Protein AF-A0A0F9TNH6-F1 (afdb_monomer_lite)

Sequence (134 aa):
MIHIAGRKRIKDKGIRWIEYYSEKSESVKKKFEKILPGSYFRWVGKDYEDGVMRYVVVGPSVSRREGKSFFAGNKKMPRDPRKKAYSPSGKYFPSLRSAIAHAIEMWGVRMPNNAGHYTRNDLATIEIPKHVKG

Radius of gyration: 15.47 Å; chains: 1; bounding box: 31×31×56 Å

pLDDT: mean 85.95, std 15.52, range [29.34, 98.06]

Foldseek 3Di:
DDPPPDDDFQQRQPWDKDWDDDPLRVVLQVLCCVQPNQFWTKIWTARPVVRFIKMWIWGWDADPVPGIFIKIFMDTQDPDVPDDPPDGPTDTDQWSVVNVVVCCVRNNDDDDPRHDTDGSVSCPPDDNPHNPPD

Structure (mmCIF, N/CA/C/O backbone):
data_AF-A0A0F9TNH6-F1
#
_entry.id   AF-A0A0F9TNH6-F1
#
loop_
_atom_site.group_PDB
_atom_site.id
_atom_site.type_symbol
_atom_site.label_atom_id
_atom_site.label_alt_id
_atom_site.label_comp_id
_atom_site.label_asym_id
_atom_site.label_entity_id
_atom_site.label_seq_id
_atom_site.pdbx_PDB_ins_code
_atom_site.Cartn_x
_atom_site.Cartn_y
_atom_site.Cartn_z
_atom_site.occupancy
_atom_site.B_iso_or_equiv
_atom_site.auth_seq_id
_atom_site.auth_comp_id
_atom_site.auth_asym_id
_atom_site.auth_atom_id
_atom_site.pdbx_PDB_model_num
ATOM 1 N N . MET A 1 1 ? 6.038 -9.920 -39.760 1.00 36.88 1 MET A N 1
ATOM 2 C CA . MET A 1 1 ? 5.758 -10.763 -38.577 1.00 36.88 1 MET A CA 1
ATOM 3 C C . MET A 1 1 ? 5.409 -9.828 -37.421 1.00 36.88 1 MET A C 1
ATOM 5 O O . MET A 1 1 ? 6.283 -9.109 -36.958 1.00 36.88 1 MET A O 1
ATOM 9 N N . ILE A 1 2 ? 4.131 -9.707 -37.047 1.00 39.28 2 ILE A N 1
ATOM 10 C CA . ILE A 1 2 ? 3.697 -8.792 -35.976 1.00 39.28 2 ILE A CA 1
ATOM 11 C C . ILE A 1 2 ? 3.798 -9.559 -34.654 1.00 39.28 2 ILE A C 1
ATOM 13 O O . ILE A 1 2 ? 2.971 -10.424 -34.376 1.00 39.28 2 ILE A O 1
ATOM 17 N N . HIS A 1 3 ? 4.819 -9.270 -33.846 1.00 40.78 3 HIS A N 1
ATOM 18 C CA . HIS A 1 3 ? 4.894 -9.777 -32.476 1.00 40.78 3 HIS A CA 1
ATOM 19 C C . HIS A 1 3 ? 3.856 -9.048 -31.618 1.00 40.78 3 HIS A C 1
ATOM 21 O O . HIS A 1 3 ? 4.130 -7.992 -31.050 1.00 40.78 3 HIS A O 1
ATOM 27 N N . ILE A 1 4 ? 2.654 -9.614 -31.497 1.00 46.69 4 ILE A N 1
ATOM 28 C CA . ILE A 1 4 ? 1.707 -9.218 -30.450 1.00 46.69 4 ILE A CA 1
ATOM 29 C C . ILE A 1 4 ? 2.229 -9.827 -29.144 1.00 46.69 4 ILE A C 1
ATOM 31 O O . ILE A 1 4 ? 1.771 -10.871 -28.687 1.00 46.69 4 ILE A O 1
ATOM 35 N N . ALA A 1 5 ? 3.259 -9.212 -28.560 1.00 54.44 5 ALA A N 1
ATOM 36 C CA . ALA A 1 5 ? 3.681 -9.554 -27.212 1.00 54.44 5 ALA A CA 1
ATOM 37 C C . ALA A 1 5 ? 2.517 -9.210 -26.271 1.00 54.44 5 ALA A C 1
ATOM 39 O O . ALA A 1 5 ? 2.173 -8.039 -26.092 1.00 54.44 5 ALA A O 1
ATOM 40 N N . GLY A 1 6 ? 1.860 -10.231 -25.714 1.00 59.50 6 GLY A N 1
ATOM 41 C CA . GLY A 1 6 ? 0.792 -10.040 -24.737 1.00 59.50 6 GLY A CA 1
ATOM 42 C C . GLY A 1 6 ? 1.255 -9.125 -23.598 1.00 59.50 6 GLY A C 1
ATOM 43 O O . GLY A 1 6 ? 2.423 -9.141 -23.204 1.00 59.50 6 GLY A O 1
ATOM 44 N N . ARG A 1 7 ? 0.350 -8.294 -23.062 1.00 74.12 7 ARG A N 1
ATOM 45 C CA . ARG A 1 7 ? 0.675 -7.407 -21.931 1.00 74.12 7 ARG A CA 1
ATOM 46 C C . ARG A 1 7 ? 1.177 -8.246 -20.752 1.00 74.12 7 ARG A C 1
ATOM 48 O O . ARG A 1 7 ? 0.396 -8.980 -20.150 1.00 74.12 7 ARG A O 1
ATOM 55 N N . LYS A 1 8 ? 2.452 -8.097 -20.381 1.00 83.94 8 LYS A N 1
ATOM 56 C CA . LYS A 1 8 ? 2.994 -8.722 -19.167 1.00 83.94 8 LYS A CA 1
ATOM 57 C C . LYS A 1 8 ? 2.290 -8.181 -17.926 1.00 83.94 8 LYS A C 1
ATOM 59 O O . LYS A 1 8 ? 2.007 -6.980 -17.823 1.00 83.94 8 LYS A O 1
ATOM 64 N N . ARG A 1 9 ? 2.037 -9.058 -16.951 1.00 88.56 9 ARG A N 1
ATOM 65 C CA . ARG A 1 9 ? 1.565 -8.638 -15.624 1.00 88.56 9 ARG A CA 1
ATOM 66 C C . ARG A 1 9 ? 2.665 -7.832 -14.945 1.00 88.56 9 ARG A C 1
ATOM 68 O O . ARG A 1 9 ? 3.840 -8.097 -15.155 1.00 88.56 9 ARG A O 1
ATOM 75 N N . ILE A 1 10 ? 2.290 -6.886 -14.086 1.00 89.44 10 ILE A N 1
ATOM 76 C CA . ILE A 1 10 ? 3.250 -5.982 -13.431 1.00 89.44 10 ILE A CA 1
ATOM 77 C C . ILE A 1 10 ? 4.358 -6.738 -12.689 1.00 89.44 10 ILE A C 1
ATOM 79 O O . ILE A 1 10 ? 5.518 -6.360 -12.802 1.00 89.44 10 ILE A O 1
ATOM 83 N N . LYS A 1 11 ? 4.016 -7.814 -11.972 1.00 92.50 11 LYS A N 1
ATOM 84 C CA . LYS A 1 11 ? 5.003 -8.641 -11.261 1.00 92.50 11 LYS A CA 1
ATOM 85 C C . LYS A 1 11 ? 6.065 -9.266 -12.176 1.00 92.50 11 LYS A C 1
ATOM 87 O O . LYS A 1 11 ? 7.190 -9.472 -11.745 1.00 92.50 11 LYS A O 1
ATOM 92 N N . ASP A 1 12 ? 5.713 -9.516 -13.438 1.00 91.88 12 ASP A N 1
ATOM 93 C CA . ASP A 1 12 ? 6.562 -10.178 -14.431 1.00 91.88 12 ASP A CA 1
ATOM 94 C C . ASP A 1 12 ? 7.412 -9.156 -15.224 1.00 91.88 12 ASP A C 1
ATOM 96 O O . ASP A 1 12 ? 8.159 -9.524 -16.126 1.00 91.88 12 ASP A O 1
ATOM 100 N N . LYS A 1 13 ? 7.305 -7.854 -14.908 1.00 90.06 13 LYS A N 1
ATOM 101 C CA . LYS A 1 13 ? 8.022 -6.765 -15.601 1.00 90.06 13 LYS A CA 1
ATOM 102 C C . LYS A 1 13 ? 9.424 -6.477 -15.056 1.00 90.06 13 LYS A C 1
ATOM 104 O O . LYS A 1 13 ? 10.063 -5.533 -15.510 1.00 90.06 13 LYS A O 1
ATOM 109 N N . GLY A 1 14 ? 9.891 -7.217 -14.048 1.00 89.56 14 GLY A N 1
ATOM 110 C CA . GLY A 1 14 ? 11.214 -6.988 -13.451 1.00 89.56 14 GLY A CA 1
ATOM 111 C C . GLY A 1 14 ? 11.361 -5.625 -12.760 1.00 89.56 14 GLY A C 1
ATOM 112 O O . GLY A 1 14 ? 12.464 -5.087 -12.676 1.00 89.56 14 GLY A O 1
ATOM 113 N N . ILE A 1 15 ? 10.260 -5.038 -12.276 1.00 93.69 15 ILE A N 1
ATOM 114 C CA . ILE A 1 15 ? 10.305 -3.768 -11.543 1.00 93.69 15 ILE A CA 1
ATOM 115 C C . ILE A 1 15 ? 11.046 -3.981 -10.224 1.00 93.69 15 ILE A C 1
ATOM 117 O O . ILE A 1 15 ? 10.610 -4.748 -9.364 1.00 93.69 15 ILE A O 1
ATOM 121 N N . ARG A 1 16 ? 12.142 -3.243 -10.027 1.00 95.00 16 ARG A N 1
ATOM 122 C CA . ARG A 1 16 ? 12.828 -3.186 -8.735 1.00 95.00 16 ARG A CA 1
ATOM 123 C C . ARG A 1 16 ? 12.073 -2.245 -7.799 1.00 95.00 16 ARG A C 1
ATOM 125 O O . ARG A 1 16 ? 12.245 -1.030 -7.855 1.00 95.00 16 ARG A O 1
ATOM 132 N N . TRP A 1 17 ? 11.234 -2.822 -6.948 1.00 95.88 17 TRP A N 1
ATOM 133 C CA . TRP A 1 17 ? 10.514 -2.093 -5.908 1.00 95.88 17 TRP A CA 1
ATOM 134 C C . TRP A 1 17 ? 11.421 -1.765 -4.723 1.00 95.88 17 TRP A C 1
ATOM 136 O O . TRP A 1 17 ? 12.083 -2.646 -4.176 1.00 95.88 17 TRP A O 1
ATOM 146 N N . ILE A 1 18 ? 11.415 -0.500 -4.311 1.00 95.81 18 ILE A N 1
ATOM 147 C CA . ILE A 1 18 ? 12.140 0.010 -3.146 1.00 95.81 18 ILE A CA 1
ATOM 148 C C . ILE A 1 18 ? 11.125 0.689 -2.235 1.00 95.81 18 ILE A C 1
ATOM 150 O O . ILE A 1 18 ? 10.289 1.460 -2.708 1.00 95.81 18 ILE A O 1
ATOM 154 N N . GLU A 1 19 ? 11.168 0.386 -0.940 1.00 95.25 19 GLU A N 1
ATOM 155 C CA . GLU A 1 19 ? 10.347 1.102 0.031 1.00 95.25 19 GLU A CA 1
ATOM 156 C C . GLU A 1 19 ? 10.806 2.561 0.095 1.00 95.25 19 GLU A C 1
ATOM 158 O O . GLU A 1 19 ? 11.979 2.848 0.328 1.00 95.25 19 GLU A O 1
ATOM 163 N N . TYR A 1 20 ? 9.895 3.487 -0.192 1.00 94.06 20 TYR A N 1
ATOM 164 C CA . TYR A 1 20 ? 10.221 4.904 -0.264 1.00 94.06 20 TYR A CA 1
ATOM 165 C C . TYR A 1 20 ? 8.999 5.764 0.037 1.00 94.06 20 TYR A C 1
ATOM 167 O O . TYR A 1 20 ? 7.907 5.562 -0.513 1.00 94.06 20 TYR A O 1
ATOM 175 N N . TYR A 1 21 ? 9.219 6.799 0.841 1.00 90.06 21 TYR A N 1
ATOM 176 C CA . TYR A 1 21 ? 8.221 7.790 1.210 1.00 90.06 21 TYR A CA 1
ATOM 177 C C . TYR A 1 21 ? 8.743 9.173 0.826 1.00 90.06 21 TYR A C 1
ATOM 179 O O . TYR A 1 21 ? 9.807 9.585 1.270 1.00 90.06 21 TYR A O 1
ATOM 187 N N . SER A 1 22 ? 7.991 9.896 -0.001 1.00 86.44 22 SER A N 1
ATOM 188 C CA . SER A 1 22 ? 8.173 11.345 -0.112 1.00 86.44 22 SER A CA 1
ATOM 189 C C . SER A 1 22 ? 7.614 12.035 1.131 1.00 86.44 22 SER A C 1
ATOM 191 O O . SER A 1 22 ? 6.771 11.446 1.809 1.00 86.44 22 SER A O 1
ATOM 193 N N . GLU A 1 23 ? 7.973 13.297 1.358 1.00 83.50 23 GLU A N 1
ATOM 194 C CA . GLU A 1 23 ? 7.537 14.127 2.495 1.00 83.50 23 GLU A CA 1
ATOM 195 C C . GLU A 1 23 ? 6.041 13.967 2.844 1.00 83.50 23 GLU A C 1
ATOM 197 O O . GLU A 1 23 ? 5.672 13.631 3.973 1.00 83.50 23 GLU A O 1
ATOM 202 N N . LYS A 1 24 ? 5.151 14.082 1.842 1.00 79.81 24 LYS A N 1
ATOM 203 C CA . LYS A 1 24 ? 3.701 13.891 2.037 1.00 79.81 24 LYS A CA 1
ATOM 204 C C . LYS A 1 24 ? 3.365 12.490 2.552 1.00 79.81 24 LYS A C 1
ATOM 206 O O . LYS A 1 24 ? 2.603 12.352 3.504 1.00 79.81 24 LYS A O 1
ATOM 211 N N . SER A 1 25 ? 3.915 11.445 1.936 1.00 85.38 25 SER A N 1
ATOM 212 C CA . SER A 1 25 ? 3.658 10.057 2.349 1.00 85.38 25 SER A CA 1
ATOM 213 C C . SER A 1 25 ? 4.387 9.653 3.631 1.00 85.38 25 SER A C 1
ATOM 215 O O . SER A 1 25 ? 3.927 8.751 4.324 1.00 85.38 25 SER A O 1
ATOM 217 N N . GLU A 1 26 ? 5.478 10.333 3.971 1.00 89.25 26 GLU A N 1
ATOM 218 C CA . GLU A 1 26 ? 6.227 10.128 5.204 1.00 89.25 26 GLU A CA 1
ATOM 219 C C . GLU A 1 26 ? 5.417 10.621 6.403 1.00 89.25 26 GLU A C 1
ATOM 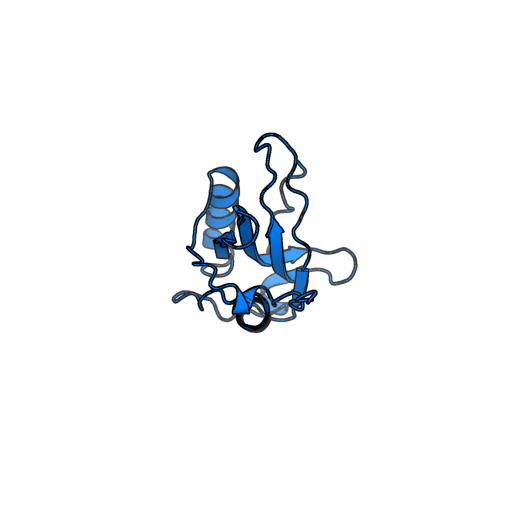221 O O . GLU A 1 26 ? 5.318 9.926 7.409 1.00 89.25 26 GLU A O 1
ATOM 226 N N . SER A 1 27 ? 4.734 11.764 6.270 1.00 87.56 27 SER A N 1
ATOM 227 C CA . SER A 1 27 ? 3.800 12.238 7.300 1.00 87.56 27 SER A CA 1
ATOM 228 C C . SER A 1 27 ? 2.683 11.221 7.584 1.00 87.56 27 SER A C 1
ATOM 230 O O . SER A 1 27 ? 2.316 10.996 8.737 1.00 87.56 27 SER A O 1
ATOM 232 N N . VAL A 1 28 ? 2.178 10.549 6.542 1.00 88.62 28 VAL A N 1
ATOM 233 C CA . VAL A 1 28 ? 1.175 9.481 6.666 1.00 88.62 28 VAL A CA 1
ATOM 234 C C . VAL A 1 28 ? 1.783 8.248 7.332 1.00 88.62 28 VAL A C 1
ATOM 236 O O . VAL A 1 28 ? 1.182 7.706 8.258 1.00 88.62 28 VAL A O 1
ATOM 239 N N . LYS A 1 29 ? 2.995 7.846 6.923 1.00 92.06 29 LYS A N 1
ATOM 240 C CA . LYS A 1 29 ? 3.737 6.745 7.548 1.00 92.06 29 LYS A CA 1
ATOM 241 C C . LYS A 1 29 ? 3.948 6.994 9.041 1.00 92.06 29 LYS A C 1
ATOM 243 O O . LYS A 1 29 ? 3.613 6.120 9.825 1.00 92.06 29 LYS A O 1
ATOM 248 N N . LYS A 1 30 ? 4.397 8.186 9.448 1.00 92.81 30 LYS A N 1
ATOM 249 C CA . LYS A 1 30 ? 4.594 8.562 10.863 1.00 92.81 30 LYS A CA 1
ATOM 250 C C . LYS A 1 30 ? 3.302 8.481 11.679 1.00 92.81 30 LYS A C 1
ATOM 252 O O . LYS A 1 30 ? 3.319 7.995 12.804 1.00 92.81 30 LYS A O 1
ATOM 257 N N . LYS A 1 31 ? 2.169 8.914 11.111 1.00 91.12 31 LYS A N 1
ATOM 258 C CA . LYS A 1 31 ? 0.858 8.789 11.771 1.00 91.12 31 LYS A CA 1
ATOM 259 C C . LYS A 1 31 ? 0.480 7.330 11.996 1.00 91.12 31 LYS A C 1
ATOM 261 O O . LYS A 1 31 ? 0.121 6.976 13.113 1.00 91.12 31 LYS A O 1
ATOM 266 N N . PHE A 1 32 ? 0.594 6.492 10.963 1.00 93.12 32 PHE A N 1
ATOM 267 C CA . PHE A 1 32 ? 0.318 5.064 11.104 1.00 93.12 32 PHE A CA 1
ATOM 268 C C . PHE A 1 32 ? 1.299 4.375 12.040 1.00 93.12 32 PHE A C 1
ATOM 270 O O . PHE A 1 32 ? 0.865 3.563 12.838 1.00 93.12 32 PHE A O 1
ATOM 277 N N . GLU A 1 33 ? 2.574 4.752 12.035 1.00 94.62 33 GLU A N 1
ATOM 278 C CA . GLU A 1 33 ? 3.550 4.188 12.966 1.00 94.62 33 GLU A CA 1
ATOM 279 C C . GLU A 1 33 ? 3.207 4.494 14.430 1.00 94.62 33 GLU A C 1
ATOM 281 O O . GLU A 1 33 ? 3.489 3.689 15.304 1.00 94.62 33 GLU A O 1
ATOM 286 N N . LYS A 1 34 ? 2.539 5.622 14.703 1.00 93.56 34 LYS A N 1
ATOM 287 C CA . LYS A 1 34 ? 2.078 5.976 16.051 1.00 93.56 34 LYS A CA 1
ATOM 288 C C . LYS A 1 34 ? 0.816 5.219 16.482 1.00 93.56 34 LYS A C 1
ATOM 290 O O . LYS A 1 34 ? 0.694 4.881 17.653 1.00 93.56 34 LYS A O 1
ATOM 295 N N . ILE A 1 35 ? -0.143 5.019 15.575 1.00 92.56 35 ILE A N 1
ATOM 296 C CA . ILE A 1 35 ? -1.479 4.484 15.921 1.00 92.56 35 ILE A CA 1
ATOM 297 C C . ILE A 1 35 ? -1.635 2.987 15.630 1.00 92.56 35 ILE A C 1
ATOM 299 O O . ILE A 1 35 ? -2.485 2.335 16.224 1.00 92.56 35 ILE A O 1
ATOM 303 N N . LEU A 1 36 ? -0.857 2.456 14.687 1.00 94.31 36 LEU A N 1
ATOM 304 C CA . LEU A 1 36 ? -0.860 1.059 14.261 1.00 94.31 36 LEU A CA 1
ATOM 305 C C . LEU A 1 36 ? 0.510 0.710 13.630 1.00 94.31 36 LEU A C 1
ATOM 307 O O . LEU A 1 36 ? 0.624 0.676 12.397 1.00 94.31 36 LEU A O 1
ATOM 311 N N . PRO A 1 37 ? 1.567 0.525 14.445 1.00 96.00 37 PRO A N 1
ATOM 312 C CA . PRO A 1 37 ? 2.938 0.285 13.984 1.00 96.00 37 PRO A CA 1
ATOM 313 C C . PRO A 1 37 ? 3.041 -0.803 12.914 1.00 96.00 37 PRO A C 1
ATOM 315 O O . PRO A 1 37 ? 2.333 -1.802 12.969 1.00 96.00 37 PRO A O 1
ATOM 318 N N . GLY A 1 38 ? 3.899 -0.627 11.906 1.00 96.62 38 GLY A N 1
ATOM 319 C CA . GLY A 1 38 ? 4.072 -1.664 10.877 1.00 96.62 38 GLY A CA 1
ATOM 320 C C . GLY A 1 38 ? 2.822 -1.959 10.027 1.00 96.62 38 GLY A C 1
ATOM 321 O O . GLY A 1 38 ? 2.699 -3.056 9.480 1.00 96.62 38 GLY A O 1
ATOM 322 N N . SER A 1 39 ? 1.878 -1.012 9.913 1.00 96.44 39 SER A N 1
ATOM 323 C CA . SER A 1 39 ? 0.640 -1.199 9.133 1.00 96.44 39 SER A CA 1
ATOM 324 C C . SER A 1 39 ? 0.593 -0.500 7.779 1.00 96.44 39 SER A C 1
ATOM 326 O O . SER A 1 39 ? -0.254 -0.836 6.953 1.00 96.44 39 SER A O 1
ATOM 328 N N . TYR A 1 40 ? 1.483 0.459 7.531 1.00 95.75 40 TYR A N 1
ATOM 329 C CA . TYR A 1 40 ? 1.502 1.253 6.305 1.00 95.75 40 TYR A CA 1
ATOM 330 C C . TYR A 1 40 ? 2.832 1.098 5.576 1.00 95.75 40 TYR A C 1
ATOM 332 O O . TYR A 1 40 ? 3.889 1.347 6.164 1.00 95.75 40 TYR A O 1
ATOM 340 N N . PHE A 1 41 ? 2.741 0.733 4.296 1.00 96.44 41 PHE A N 1
ATOM 341 C CA . PHE A 1 41 ? 3.865 0.466 3.408 1.00 96.44 41 PHE A CA 1
ATOM 342 C C . PHE A 1 41 ? 3.692 1.163 2.067 1.00 96.44 41 PHE A C 1
ATOM 344 O O . PHE A 1 41 ? 2.603 1.168 1.480 1.00 96.44 41 PHE A O 1
ATOM 351 N N . ARG A 1 42 ? 4.790 1.718 1.549 1.00 95.12 42 ARG A N 1
ATOM 352 C CA . ARG A 1 42 ? 4.834 2.296 0.209 1.00 95.12 42 ARG A CA 1
ATOM 353 C C . ARG A 1 42 ? 6.105 1.901 -0.522 1.00 95.12 42 ARG A C 1
ATOM 355 O O . ARG A 1 42 ? 7.201 2.230 -0.087 1.00 95.12 42 ARG A O 1
ATOM 362 N N . TRP A 1 43 ? 5.942 1.311 -1.700 1.00 96.19 43 TRP A N 1
ATOM 363 C CA . TRP A 1 43 ? 7.046 1.023 -2.610 1.00 96.19 43 TRP A CA 1
ATOM 364 C C . TRP A 1 43 ? 6.987 1.911 -3.835 1.00 96.19 43 TRP A C 1
ATOM 366 O O . TRP A 1 43 ? 5.906 2.243 -4.319 1.00 96.19 43 TRP A O 1
ATOM 376 N N . VAL A 1 44 ? 8.154 2.250 -4.365 1.00 94.81 44 VAL A N 1
ATOM 377 C CA . VAL A 1 44 ? 8.332 2.923 -5.648 1.00 94.81 44 VAL A CA 1
ATOM 378 C C . VAL A 1 44 ? 9.247 2.081 -6.521 1.00 94.81 44 VAL A C 1
ATOM 380 O O . VAL A 1 44 ? 10.190 1.463 -6.033 1.00 94.81 44 VAL A O 1
ATOM 383 N N . GLY A 1 45 ? 8.958 2.037 -7.814 1.00 94.94 45 GLY A N 1
ATOM 384 C CA . GLY A 1 45 ? 9.765 1.305 -8.780 1.00 94.94 45 GLY A CA 1
ATOM 385 C C . GLY A 1 45 ? 9.596 1.872 -10.180 1.00 94.94 45 GLY A C 1
ATOM 386 O O . GLY A 1 45 ? 8.540 2.413 -10.517 1.00 94.94 45 GLY A O 1
ATOM 387 N N . LYS A 1 46 ? 10.647 1.762 -10.993 1.00 94.19 46 LYS A N 1
ATOM 388 C CA . LYS A 1 46 ? 10.602 2.124 -12.411 1.00 94.19 46 LYS A CA 1
ATOM 389 C C . LYS A 1 46 ? 10.125 0.923 -13.222 1.00 94.19 46 LYS A C 1
ATOM 391 O O . LYS A 1 46 ? 10.717 -0.149 -13.136 1.00 94.19 46 LYS A O 1
ATOM 396 N N . ASP A 1 47 ? 9.066 1.105 -14.005 1.00 90.50 47 ASP A N 1
ATOM 397 C CA . ASP A 1 47 ? 8.703 0.170 -15.070 1.00 90.50 47 ASP A CA 1
ATOM 398 C C . ASP A 1 47 ? 9.604 0.459 -16.273 1.00 90.50 47 ASP A C 1
ATOM 400 O O . ASP A 1 47 ? 9.513 1.520 -16.888 1.00 90.50 47 ASP A O 1
ATOM 404 N N . TYR A 1 48 ? 10.545 -0.443 -16.552 1.00 85.50 48 TYR A N 1
ATOM 405 C CA . TYR A 1 48 ? 11.524 -0.261 -17.625 1.00 85.50 48 TYR A CA 1
ATOM 406 C C . TYR A 1 48 ? 10.921 -0.471 -19.017 1.00 85.50 48 TYR A C 1
ATOM 408 O O . TYR A 1 48 ? 11.508 -0.007 -19.988 1.00 85.50 48 TYR A O 1
ATOM 416 N N . GLU A 1 49 ? 9.747 -1.106 -19.123 1.00 85.62 49 GLU A N 1
ATOM 417 C CA . GLU A 1 49 ? 9.080 -1.301 -20.414 1.00 85.62 49 GLU A CA 1
ATOM 418 C C . GLU A 1 49 ? 8.429 -0.010 -20.926 1.00 85.62 49 GLU A C 1
ATOM 420 O O .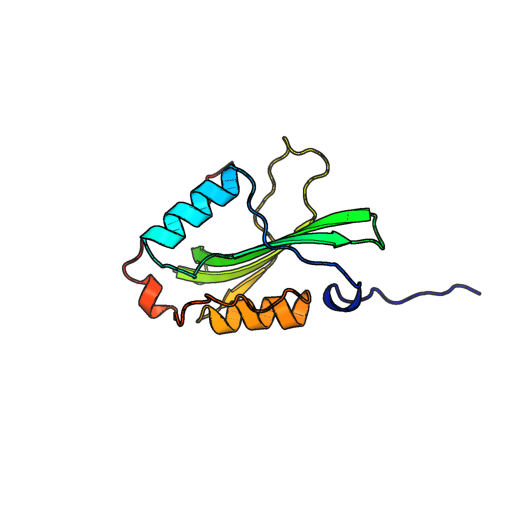 GLU A 1 49 ? 8.450 0.247 -22.124 1.00 85.62 49 GLU A O 1
ATOM 425 N N . ASP A 1 50 ? 7.842 0.805 -20.039 1.00 83.38 50 ASP A N 1
ATOM 426 C CA . ASP A 1 50 ? 7.204 2.079 -20.415 1.00 83.38 50 ASP A CA 1
ATOM 427 C C . ASP A 1 50 ? 7.940 3.329 -19.898 1.00 83.38 50 ASP A C 1
ATOM 429 O O . ASP A 1 50 ? 7.527 4.457 -20.171 1.00 83.38 50 ASP A O 1
ATOM 433 N N . GLY A 1 51 ? 9.037 3.143 -19.161 1.00 85.06 51 GLY A N 1
ATOM 434 C CA . GLY A 1 51 ? 9.850 4.211 -18.586 1.00 85.06 51 GLY A CA 1
ATOM 435 C C . GLY A 1 51 ? 9.174 4.978 -17.445 1.00 85.06 51 GLY A C 1
ATOM 436 O O . GLY A 1 51 ? 9.713 5.997 -17.008 1.00 85.06 51 GLY A O 1
ATOM 437 N N . VAL A 1 52 ? 8.010 4.534 -16.953 1.00 87.81 52 VAL A N 1
ATOM 438 C CA . VAL A 1 52 ? 7.203 5.278 -15.977 1.00 87.81 52 VAL A CA 1
ATOM 439 C C . VAL A 1 52 ? 7.481 4.813 -14.548 1.00 87.81 52 VAL A C 1
ATOM 441 O O . VAL A 1 52 ? 7.493 3.622 -14.235 1.00 87.81 52 VAL A O 1
ATOM 444 N N . MET A 1 53 ? 7.637 5.775 -13.637 1.00 91.25 53 MET A N 1
ATOM 445 C CA . MET A 1 53 ? 7.686 5.498 -12.202 1.00 91.25 53 MET A CA 1
ATOM 446 C C . MET A 1 53 ? 6.311 5.071 -11.696 1.00 91.25 53 MET A C 1
ATOM 448 O O . MET A 1 53 ? 5.291 5.683 -12.014 1.00 91.25 53 MET A O 1
ATOM 452 N N . ARG A 1 54 ? 6.269 4.034 -10.872 1.00 92.00 54 ARG A N 1
ATOM 453 C CA . ARG A 1 54 ? 5.052 3.514 -10.250 1.00 92.00 54 ARG A CA 1
ATOM 454 C C . ARG A 1 54 ? 5.217 3.487 -8.748 1.00 92.00 54 ARG A C 1
ATOM 456 O O . ARG A 1 54 ? 6.335 3.470 -8.238 1.00 92.00 54 ARG A O 1
ATOM 463 N N . TYR A 1 55 ? 4.095 3.457 -8.048 1.00 93.38 55 TYR A N 1
ATOM 464 C CA . TYR A 1 55 ? 4.086 3.230 -6.619 1.00 93.38 55 TYR A CA 1
ATOM 465 C C . TYR A 1 55 ? 2.979 2.264 -6.210 1.00 93.38 55 TYR A C 1
ATOM 467 O O . TYR A 1 55 ? 1.886 2.267 -6.780 1.00 93.38 55 TYR A O 1
ATOM 475 N N . VAL A 1 56 ? 3.284 1.458 -5.199 1.00 95.00 56 VAL A N 1
ATOM 476 C CA . VAL A 1 56 ? 2.355 0.556 -4.520 1.00 95.00 56 VAL A CA 1
ATOM 477 C C . VAL A 1 56 ? 2.152 1.073 -3.105 1.00 95.00 56 VAL A C 1
ATOM 479 O O . VAL A 1 56 ? 3.122 1.448 -2.452 1.00 95.00 56 VAL A O 1
ATOM 482 N N . VAL A 1 57 ? 0.907 1.097 -2.635 1.00 94.88 57 VAL A N 1
ATOM 483 C CA . VAL A 1 57 ? 0.560 1.400 -1.240 1.00 94.88 57 VAL A CA 1
ATOM 484 C C . VAL A 1 57 ? -0.202 0.226 -0.660 1.00 94.88 57 VAL A C 1
ATOM 486 O O . VAL A 1 57 ? -1.133 -0.274 -1.294 1.00 94.88 57 VAL A O 1
ATOM 489 N N . VAL A 1 58 ? 0.173 -0.165 0.554 1.00 96.50 58 VAL A N 1
ATOM 490 C CA . VAL A 1 58 ? -0.580 -1.101 1.383 1.00 96.50 58 VAL A CA 1
ATOM 491 C C . VAL A 1 58 ? -0.782 -0.492 2.767 1.00 96.50 58 VAL A C 1
ATOM 493 O O . VAL A 1 58 ? 0.165 0.033 3.344 1.00 96.50 58 VAL A O 1
ATOM 496 N N . GLY A 1 59 ? -2.000 -0.551 3.303 1.00 95.56 59 GLY A N 1
ATOM 497 C CA . GLY A 1 59 ? -2.262 -0.170 4.693 1.00 95.56 59 GLY A CA 1
ATOM 498 C C . GLY A 1 59 ? -3.722 0.147 5.004 1.00 95.56 59 GLY A C 1
ATOM 499 O O . GLY A 1 59 ? -4.592 -0.103 4.163 1.00 95.56 59 GLY A O 1
ATOM 500 N N . PRO A 1 60 ? -4.020 0.671 6.206 1.00 95.31 60 PRO A N 1
ATOM 501 C CA . PRO A 1 60 ? -5.385 0.977 6.611 1.00 95.31 60 PRO A CA 1
ATOM 502 C C . PRO A 1 60 ? -6.028 2.030 5.705 1.00 95.31 60 PRO A C 1
ATOM 504 O O . PRO A 1 60 ? -5.400 3.010 5.300 1.00 95.31 60 PRO A O 1
ATOM 507 N N . SER A 1 61 ? -7.304 1.837 5.392 1.00 92.25 61 SER A N 1
ATOM 508 C CA . SER A 1 61 ? -8.082 2.735 4.547 1.00 92.25 61 SER A CA 1
ATOM 509 C C . SER A 1 61 ? -9.558 2.714 4.935 1.00 92.25 61 SER A C 1
ATOM 511 O O . SER A 1 61 ? -10.041 1.792 5.592 1.00 92.25 61 SER A O 1
ATOM 513 N N . VAL A 1 62 ? -10.282 3.745 4.504 1.00 90.38 62 VAL A N 1
ATOM 514 C CA . VAL A 1 62 ? -11.734 3.852 4.660 1.00 90.38 62 VAL A CA 1
ATOM 515 C C . VAL A 1 62 ? -12.349 4.010 3.281 1.00 90.38 62 VAL A C 1
ATOM 517 O O . VAL A 1 62 ? -11.961 4.902 2.525 1.00 90.38 62 VAL A O 1
ATOM 520 N N . SER A 1 63 ? -13.329 3.172 2.957 1.00 87.00 63 SER A N 1
ATOM 521 C CA . SER A 1 63 ? -14.143 3.330 1.752 1.00 87.00 63 SER A CA 1
ATOM 522 C C . SER A 1 63 ? -15.625 3.386 2.098 1.00 87.00 63 SER A C 1
ATOM 524 O O . SER A 1 63 ? -16.046 2.889 3.139 1.00 87.00 63 SER A O 1
ATOM 526 N N . ARG A 1 64 ? -16.432 3.986 1.213 1.00 84.75 64 ARG A N 1
ATOM 527 C CA . ARG A 1 64 ? -17.891 4.056 1.400 1.00 84.75 64 ARG A CA 1
ATOM 528 C C . ARG A 1 64 ? -18.550 2.675 1.416 1.00 84.75 64 ARG A C 1
ATOM 530 O O . ARG A 1 64 ? -19.539 2.503 2.108 1.00 84.75 64 ARG A O 1
ATOM 537 N N . ARG A 1 65 ? -18.015 1.724 0.644 1.00 85.88 65 ARG A N 1
ATOM 538 C CA . ARG A 1 65 ? -18.594 0.384 0.472 1.00 85.88 65 ARG A CA 1
ATOM 539 C C . ARG A 1 65 ? -18.127 -0.599 1.544 1.00 85.88 65 ARG A C 1
ATOM 541 O O . ARG A 1 65 ? -18.935 -1.329 2.091 1.00 85.88 65 ARG A O 1
ATOM 548 N N . GLU A 1 66 ? -16.828 -0.612 1.830 1.00 85.38 66 GLU A N 1
ATOM 549 C CA . GLU A 1 66 ? -16.194 -1.625 2.692 1.00 85.38 66 GLU A CA 1
ATOM 550 C C . GLU A 1 66 ? -15.963 -1.134 4.129 1.00 85.38 66 GLU A C 1
ATOM 552 O O . GLU A 1 66 ? -15.487 -1.894 4.971 1.00 85.38 66 GLU A O 1
ATOM 557 N N . GLY A 1 67 ? -16.229 0.147 4.411 1.00 90.19 67 GLY A N 1
ATOM 558 C CA . GLY A 1 67 ? -15.882 0.767 5.687 1.00 90.19 67 GLY A CA 1
ATOM 559 C C . GLY A 1 67 ? -14.368 0.783 5.927 1.00 90.19 67 GLY A C 1
ATOM 560 O O . GLY A 1 67 ? -13.574 0.928 4.988 1.00 90.19 67 GLY A O 1
ATOM 561 N N . LYS A 1 68 ? -13.962 0.656 7.197 1.00 93.38 68 LYS A N 1
ATOM 562 C CA . LYS A 1 68 ? -12.550 0.502 7.578 1.00 93.38 68 LYS A CA 1
ATOM 563 C C . LYS A 1 68 ? -12.049 -0.873 7.141 1.00 93.38 68 LYS A C 1
ATOM 565 O O . LYS A 1 68 ? -12.671 -1.892 7.419 1.00 93.38 68 LYS A O 1
ATOM 570 N N . SER A 1 69 ? -10.930 -0.907 6.434 1.00 95.00 69 SER A N 1
ATOM 571 C CA . SER A 1 69 ? -10.323 -2.138 5.918 1.00 95.00 69 SER A CA 1
ATOM 572 C C . SER A 1 69 ? -8.858 -1.898 5.558 1.00 95.00 69 SER A C 1
ATOM 574 O O . SER A 1 69 ? -8.371 -0.769 5.626 1.00 95.00 69 SER A O 1
ATOM 576 N N . PHE A 1 70 ? -8.143 -2.949 5.160 1.00 95.81 70 PHE A N 1
ATOM 577 C CA . PHE A 1 70 ? -6.810 -2.799 4.580 1.00 95.81 70 PHE A CA 1
ATOM 578 C C . PHE A 1 70 ? -6.920 -2.655 3.076 1.00 95.81 70 PHE A C 1
ATOM 580 O O . PHE A 1 70 ? -7.661 -3.382 2.430 1.00 95.81 70 PHE A O 1
ATOM 587 N N . PHE A 1 71 ? -6.180 -1.720 2.509 1.00 95.38 71 PHE A N 1
ATOM 588 C CA . PHE A 1 71 ? -6.147 -1.460 1.083 1.00 95.38 71 PHE A CA 1
ATOM 589 C C . PHE A 1 71 ? -4.797 -1.878 0.514 1.00 95.38 71 PHE A C 1
ATOM 591 O O . PHE A 1 71 ? -3.771 -1.652 1.151 1.00 95.38 71 PHE A O 1
ATOM 598 N N . ALA A 1 72 ? -4.797 -2.433 -0.695 1.00 96.31 72 ALA A N 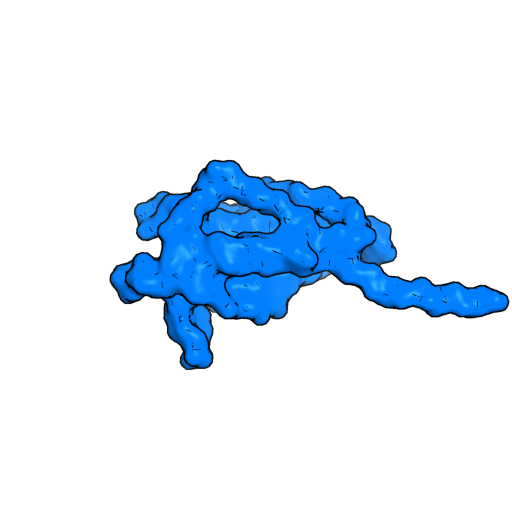1
ATOM 599 C CA . ALA A 1 72 ? -3.604 -2.573 -1.521 1.00 96.31 72 ALA A CA 1
ATOM 600 C C . ALA A 1 72 ? -3.886 -1.986 -2.901 1.00 96.31 72 ALA A C 1
ATOM 602 O O . ALA A 1 72 ? -4.872 -2.355 -3.543 1.00 96.31 72 ALA A O 1
ATOM 603 N N . GLY A 1 73 ? -3.017 -1.098 -3.380 1.00 94.62 73 GLY A N 1
ATOM 604 C CA . GLY A 1 73 ? -3.200 -0.444 -4.670 1.00 94.62 73 GLY A CA 1
ATOM 605 C C . GLY A 1 73 ? -1.897 -0.068 -5.358 1.00 94.62 73 GLY A C 1
ATOM 606 O O . GLY A 1 73 ? -0.904 0.231 -4.701 1.00 94.62 73 GLY A O 1
ATOM 607 N N . ASN A 1 74 ? -1.926 -0.039 -6.689 1.00 92.75 74 ASN A N 1
ATOM 608 C CA . ASN A 1 74 ? -0.797 0.323 -7.546 1.00 92.75 74 ASN A CA 1
ATOM 609 C C . ASN A 1 74 ? -1.198 1.449 -8.493 1.00 92.75 74 ASN A C 1
ATOM 611 O O . ASN A 1 74 ? -2.313 1.473 -9.023 1.00 92.75 74 ASN A O 1
ATOM 615 N N . LYS A 1 75 ? -0.283 2.387 -8.727 1.00 89.81 75 LYS A N 1
ATOM 616 C CA . LYS A 1 75 ? -0.504 3.487 -9.655 1.00 89.81 75 LYS A CA 1
ATOM 617 C C . LYS A 1 75 ? 0.785 3.950 -10.319 1.00 89.81 75 LYS A C 1
ATOM 619 O O . LYS A 1 75 ? 1.857 3.937 -9.725 1.00 89.81 75 LYS A O 1
ATOM 624 N N . LYS A 1 76 ? 0.655 4.447 -11.549 1.00 89.50 76 LYS A N 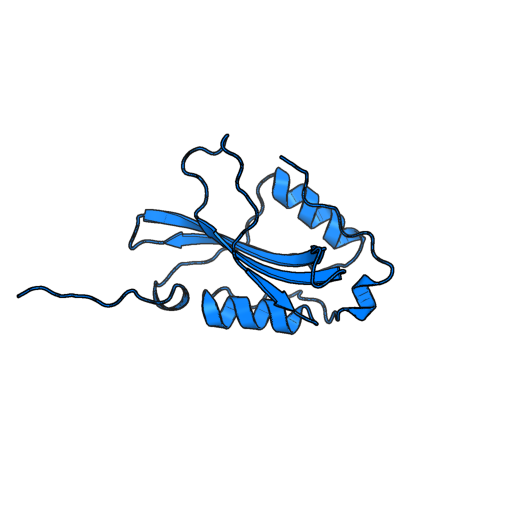1
ATOM 625 C CA . LYS A 1 76 ? 1.680 5.285 -12.180 1.00 89.50 76 LYS A CA 1
ATOM 626 C C . LYS A 1 76 ? 1.815 6.599 -11.403 1.00 89.50 76 LYS A C 1
ATOM 628 O O . LYS A 1 76 ? 0.808 7.227 -11.072 1.00 89.50 76 LYS A O 1
ATOM 633 N N . MET A 1 77 ? 3.043 7.018 -11.121 1.00 86.06 77 MET A N 1
ATOM 634 C CA . MET A 1 77 ? 3.301 8.373 -10.649 1.00 86.06 77 MET A CA 1
ATOM 635 C C . MET A 1 77 ? 2.878 9.360 -11.743 1.00 86.06 77 MET A C 1
ATOM 637 O O . MET A 1 77 ? 3.081 9.085 -12.931 1.00 86.06 77 MET A O 1
ATOM 641 N N . PRO A 1 78 ? 2.253 10.489 -11.378 1.00 77.69 78 PRO A N 1
ATOM 642 C CA . PRO A 1 78 ? 1.949 11.520 -12.353 1.00 77.69 78 PRO A CA 1
ATOM 643 C C . PRO A 1 78 ? 3.258 12.052 -12.950 1.00 77.69 78 PRO A C 1
ATOM 645 O O . PRO A 1 78 ? 4.243 12.225 -12.236 1.00 77.69 78 PRO A O 1
ATOM 648 N N . ARG A 1 79 ? 3.265 12.302 -14.266 1.00 72.31 79 ARG A N 1
ATOM 649 C CA . ARG A 1 79 ? 4.414 12.921 -14.958 1.00 72.31 79 ARG A CA 1
ATOM 650 C C . ARG A 1 79 ? 4.730 14.310 -14.403 1.00 72.31 79 ARG A C 1
ATOM 652 O O . ARG A 1 79 ? 5.887 14.692 -14.339 1.00 72.31 79 ARG A O 1
ATOM 659 N N . ASP A 1 80 ? 3.689 15.034 -14.003 1.00 74.19 80 ASP A N 1
ATOM 660 C CA . ASP A 1 80 ? 3.798 16.312 -13.316 1.00 74.19 80 ASP A CA 1
ATOM 661 C C . ASP A 1 80 ? 3.601 16.090 -11.805 1.00 74.19 80 ASP A C 1
ATOM 663 O O . ASP A 1 80 ? 2.497 15.713 -11.393 1.00 74.19 80 ASP A O 1
ATOM 667 N N . PRO A 1 81 ? 4.626 16.319 -10.966 1.00 66.00 81 PRO A N 1
ATOM 668 C CA . PRO A 1 81 ? 4.531 16.136 -9.519 1.00 66.00 81 PRO A CA 1
ATOM 669 C C . PRO A 1 81 ? 3.553 17.113 -8.843 1.00 66.00 81 PRO A C 1
ATOM 671 O O . PRO A 1 81 ? 3.138 16.866 -7.709 1.00 66.00 81 PRO A O 1
ATOM 674 N N . ARG A 1 82 ? 3.161 18.202 -9.521 1.00 66.25 82 ARG A N 1
ATOM 675 C CA . ARG A 1 82 ? 2.156 19.166 -9.048 1.00 66.25 82 ARG A CA 1
ATOM 676 C C . ARG A 1 82 ? 0.728 18.694 -9.324 1.00 66.25 82 ARG A C 1
ATOM 678 O O . ARG A 1 82 ? -0.202 19.156 -8.664 1.00 66.25 82 ARG A O 1
ATOM 685 N N . LYS A 1 83 ? 0.524 17.753 -10.259 1.00 65.56 83 LYS A N 1
ATOM 686 C CA . LYS A 1 83 ? -0.803 17.181 -10.531 1.00 65.56 83 LYS A CA 1
ATOM 687 C C . LYS A 1 83 ? -1.212 16.212 -9.428 1.00 65.56 83 LYS A C 1
ATOM 689 O O . LYS A 1 83 ? -0.427 15.376 -8.982 1.00 65.56 83 LYS A O 1
ATOM 694 N N . LYS A 1 84 ? -2.484 16.291 -9.021 1.00 57.00 84 LYS A N 1
ATOM 695 C CA . LYS A 1 84 ? -3.059 15.415 -7.993 1.00 57.00 84 LYS A CA 1
ATOM 696 C C . LYS A 1 84 ? -2.888 13.951 -8.405 1.00 57.00 84 LYS A C 1
ATOM 698 O O . LYS A 1 84 ? -3.485 13.478 -9.372 1.00 57.00 84 LYS A O 1
ATOM 703 N N . ALA A 1 85 ? -2.103 13.205 -7.638 1.00 57.72 85 ALA A N 1
ATOM 704 C CA . ALA A 1 85 ? -2.131 11.756 -7.707 1.00 57.72 85 ALA A CA 1
ATOM 705 C C . ALA A 1 85 ? -3.420 11.282 -7.018 1.00 57.72 85 ALA A C 1
ATOM 707 O O . ALA A 1 85 ? -3.475 11.218 -5.794 1.00 57.72 85 ALA A O 1
ATOM 708 N N . TYR A 1 86 ? -4.479 10.978 -7.783 1.00 54.09 86 TYR A N 1
ATOM 709 C CA . TYR A 1 86 ? -5.672 10.335 -7.200 1.00 54.09 86 TYR A CA 1
ATOM 710 C C . TYR A 1 86 ? -5.285 9.016 -6.506 1.00 54.09 86 TYR A C 1
ATOM 712 O O . TYR A 1 86 ? -4.224 8.457 -6.809 1.00 54.09 86 TYR A O 1
ATOM 720 N N . SER A 1 87 ? -6.154 8.475 -5.651 1.00 60.72 87 SER A N 1
ATOM 721 C CA . SER A 1 87 ? -5.939 7.169 -5.019 1.00 60.72 87 SER A CA 1
ATOM 722 C C . SER A 1 87 ? -5.554 6.094 -6.053 1.00 60.72 87 SER A C 1
ATOM 724 O O . SER A 1 87 ? -6.012 6.150 -7.204 1.00 60.72 87 SER A O 1
ATOM 726 N N . PRO A 1 88 ? -4.668 5.148 -5.697 1.00 69.88 88 PRO A N 1
ATOM 727 C CA . PRO A 1 88 ? -4.356 4.024 -6.567 1.00 69.88 88 PRO A CA 1
ATOM 728 C C . PRO A 1 88 ? -5.620 3.234 -6.904 1.00 69.88 88 PRO A C 1
ATOM 730 O O . PRO A 1 88 ? -6.532 3.144 -6.083 1.00 69.88 88 PRO A O 1
ATOM 733 N N . SER A 1 89 ? -5.659 2.611 -8.079 1.00 76.62 89 SER A N 1
ATOM 734 C CA . SER A 1 89 ? -6.605 1.518 -8.296 1.00 76.62 89 SER A CA 1
ATOM 735 C C . SER A 1 89 ? -6.151 0.342 -7.435 1.00 76.62 89 SER A C 1
ATOM 737 O O . SER A 1 89 ? -4.965 0.002 -7.417 1.00 76.62 89 SER A O 1
ATOM 739 N N . GLY A 1 90 ? -7.071 -0.254 -6.687 1.00 88.19 90 GLY A N 1
ATOM 740 C CA . GLY A 1 90 ? -6.719 -1.276 -5.714 1.00 88.19 90 GLY A CA 1
ATOM 741 C C . GLY A 1 90 ? -7.919 -2.037 -5.184 1.00 88.19 90 GLY A C 1
ATOM 742 O O . GLY A 1 90 ? -9.040 -1.874 -5.666 1.00 88.19 90 GLY A O 1
ATOM 743 N N . LYS A 1 91 ? -7.655 -2.884 -4.195 1.00 94.12 91 LYS A N 1
ATOM 744 C CA . LYS A 1 91 ? -8.642 -3.738 -3.537 1.00 94.12 91 LYS A CA 1
ATOM 745 C C . LYS A 1 91 ? -8.580 -3.553 -2.027 1.00 94.12 91 LYS A C 1
ATOM 747 O O . LYS A 1 91 ? -7.560 -3.121 -1.488 1.00 94.12 91 LYS A O 1
ATOM 752 N N . TYR A 1 92 ? -9.685 -3.888 -1.375 1.00 94.88 92 TYR A N 1
ATOM 753 C CA . TYR A 1 92 ? -9.828 -3.862 0.073 1.00 94.88 92 TYR A CA 1
ATOM 754 C C . TYR A 1 92 ? -9.835 -5.288 0.625 1.00 94.88 92 TYR A C 1
ATOM 756 O O . TYR A 1 92 ? -10.295 -6.215 -0.040 1.00 94.88 92 TYR A O 1
ATOM 764 N N . PHE A 1 93 ? -9.315 -5.452 1.835 1.00 96.56 93 PHE A N 1
ATOM 765 C CA . PHE A 1 93 ? -9.019 -6.736 2.452 1.00 96.56 93 PHE A CA 1
ATOM 766 C C . PHE A 1 93 ? -9.383 -6.732 3.940 1.00 96.56 93 PHE A C 1
ATOM 768 O O . PHE A 1 93 ? -9.317 -5.684 4.598 1.00 96.56 93 PHE A O 1
ATOM 775 N N . PRO A 1 94 ? -9.733 -7.904 4.498 1.00 96.50 94 PRO A N 1
ATOM 776 C CA . PRO A 1 94 ? -10.051 -8.042 5.915 1.00 96.50 94 PRO A CA 1
ATOM 777 C C . PRO A 1 94 ? -8.809 -8.057 6.817 1.00 96.50 94 PRO A C 1
ATOM 779 O O . PRO A 1 94 ? -8.955 -7.891 8.021 1.00 96.50 94 PRO A O 1
ATOM 782 N N . SER A 1 95 ? -7.600 -8.244 6.276 1.00 97.81 95 SER A N 1
ATOM 783 C CA . SER A 1 95 ? -6.353 -8.229 7.054 1.00 97.81 95 SER A CA 1
ATOM 784 C C . SER A 1 95 ? -5.204 -7.567 6.294 1.00 97.81 95 SER A C 1
ATOM 786 O O . SER A 1 95 ? -5.200 -7.536 5.057 1.00 97.81 95 SER A O 1
ATOM 788 N N . LEU A 1 96 ? -4.209 -7.074 7.036 1.00 98.00 96 LEU A N 1
ATOM 789 C CA . LEU A 1 96 ? -2.994 -6.496 6.465 1.00 98.00 96 LEU A CA 1
ATOM 790 C C . LEU A 1 96 ? -2.201 -7.543 5.678 1.00 98.00 96 LEU A C 1
ATOM 792 O O . LEU A 1 96 ? -1.758 -7.276 4.563 1.00 98.00 96 LEU A O 1
ATOM 796 N N . ARG A 1 97 ? -2.090 -8.762 6.217 1.00 97.50 97 ARG A N 1
ATOM 797 C CA . ARG A 1 97 ? -1.388 -9.872 5.559 1.00 97.50 97 ARG A CA 1
ATOM 798 C C . ARG A 1 97 ? -2.009 -10.202 4.202 1.00 97.50 97 ARG A C 1
ATOM 800 O O . ARG A 1 97 ? -1.274 -10.389 3.239 1.00 97.50 97 ARG A O 1
ATOM 807 N N . SER A 1 98 ? -3.340 -10.218 4.106 1.00 98.00 98 SER A N 1
ATOM 808 C CA . SER A 1 98 ? -4.061 -10.422 2.839 1.00 98.00 98 SER A CA 1
ATOM 809 C C . SER A 1 98 ? -3.764 -9.316 1.824 1.00 98.00 98 SER A C 1
ATOM 811 O O . SER A 1 98 ? -3.546 -9.597 0.647 1.00 98.00 98 SER A O 1
ATOM 813 N N . ALA A 1 99 ? -3.724 -8.060 2.279 1.00 97.94 99 ALA A N 1
ATOM 814 C CA . ALA A 1 99 ? -3.419 -6.916 1.426 1.00 97.94 99 ALA A CA 1
ATOM 815 C C . ALA A 1 99 ? -1.969 -6.954 0.907 1.00 97.94 99 ALA A C 1
ATOM 817 O O . ALA A 1 99 ? -1.732 -6.733 -0.281 1.00 97.94 99 ALA A O 1
ATOM 818 N N . ILE A 1 100 ? -1.004 -7.292 1.770 1.00 98.06 100 ILE A N 1
ATOM 819 C CA . ILE A 1 100 ? 0.404 -7.458 1.381 1.00 98.06 100 ILE A CA 1
ATOM 820 C C . ILE A 1 100 ? 0.556 -8.637 0.416 1.00 98.06 100 ILE A C 1
ATOM 822 O O . ILE A 1 100 ? 1.173 -8.479 -0.635 1.00 98.06 100 ILE A O 1
ATOM 826 N N . ALA A 1 101 ? -0.047 -9.790 0.723 1.00 97.94 101 ALA A N 1
ATOM 827 C CA . ALA A 1 101 ? -0.015 -10.963 -0.149 1.00 97.94 101 ALA A CA 1
ATOM 828 C C . ALA A 1 101 ? -0.534 -10.629 -1.553 1.00 97.94 101 ALA A C 1
ATOM 830 O O . ALA A 1 101 ? 0.112 -10.968 -2.541 1.00 97.94 101 ALA A O 1
ATOM 831 N N . HIS A 1 102 ? -1.629 -9.869 -1.647 1.00 97.50 102 HIS A N 1
ATOM 832 C CA . HIS A 1 102 ? -2.141 -9.395 -2.928 1.00 97.50 102 HIS A CA 1
ATOM 833 C C . HIS A 1 102 ? -1.146 -8.494 -3.670 1.00 97.50 102 HIS A C 1
ATOM 835 O O . HIS A 1 102 ? -0.958 -8.637 -4.877 1.00 97.50 102 HIS A O 1
ATOM 841 N N . ALA A 1 103 ? -0.490 -7.565 -2.970 1.00 97.25 103 ALA A N 1
ATOM 842 C CA . ALA A 1 103 ? 0.503 -6.690 -3.586 1.00 97.25 103 ALA A CA 1
ATOM 843 C C . ALA A 1 103 ? 1.712 -7.476 -4.126 1.00 97.25 103 ALA A C 1
ATOM 845 O O . ALA A 1 103 ? 2.194 -7.185 -5.224 1.00 97.25 103 ALA A O 1
ATOM 846 N N . ILE A 1 104 ? 2.172 -8.491 -3.388 1.00 96.94 104 ILE A N 1
ATOM 847 C CA . ILE A 1 104 ? 3.234 -9.407 -3.821 1.00 96.94 104 ILE A CA 1
ATOM 848 C C . ILE A 1 104 ? 2.770 -10.178 -5.063 1.00 96.94 104 ILE A C 1
ATOM 850 O O . ILE A 1 104 ? 3.435 -10.150 -6.097 1.00 96.94 104 ILE A O 1
ATOM 854 N N . GLU A 1 105 ? 1.597 -10.808 -4.998 1.00 96.38 105 GLU A N 1
ATOM 855 C CA . GLU A 1 105 ? 1.071 -11.655 -6.069 1.00 96.38 105 GLU A CA 1
ATOM 856 C C . GLU A 1 105 ? 0.791 -10.881 -7.360 1.00 96.38 105 GLU A C 1
ATOM 858 O O . GLU A 1 105 ? 0.979 -11.426 -8.446 1.00 96.38 105 GLU A O 1
ATOM 863 N N . MET A 1 106 ? 0.340 -9.628 -7.269 1.00 95.06 106 MET A N 1
ATOM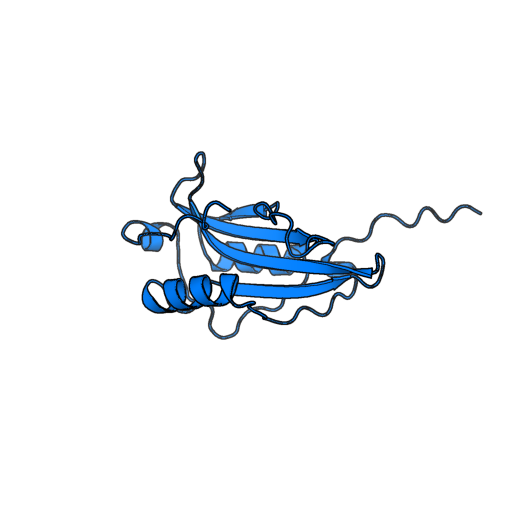 864 C CA . MET A 1 106 ? -0.049 -8.834 -8.437 1.00 95.06 106 MET A CA 1
ATOM 865 C C . MET A 1 106 ? 1.083 -7.979 -8.995 1.00 95.06 106 MET A C 1
ATOM 867 O O . MET A 1 106 ? 1.158 -7.770 -10.213 1.00 95.06 106 MET A O 1
ATOM 871 N N . TRP A 1 107 ? 1.942 -7.447 -8.125 1.00 95.12 107 TRP A N 1
ATOM 872 C CA . TRP A 1 107 ? 2.919 -6.423 -8.497 1.00 95.12 107 TRP A CA 1
ATOM 873 C C . TRP A 1 107 ? 4.360 -6.794 -8.167 1.00 95.12 107 TRP A C 1
ATOM 875 O O . TRP A 1 107 ? 5.254 -6.108 -8.650 1.00 95.12 107 TRP A O 1
ATOM 885 N N . GLY A 1 108 ? 4.605 -7.877 -7.427 1.00 95.75 108 GLY A N 1
ATOM 886 C CA . GLY A 1 108 ? 5.958 -8.357 -7.142 1.00 95.75 108 GLY A CA 1
ATOM 887 C C . GLY A 1 108 ? 6.727 -7.486 -6.147 1.00 95.75 108 GLY A C 1
ATOM 888 O O . GLY A 1 108 ? 7.956 -7.479 -6.170 1.00 95.75 108 GLY A O 1
ATOM 889 N N . VAL A 1 109 ? 6.033 -6.723 -5.290 1.00 96.44 109 VAL A N 1
ATOM 890 C CA . VAL A 1 109 ? 6.694 -6.077 -4.141 1.00 96.44 109 VAL A CA 1
ATOM 891 C C . VAL A 1 109 ? 7.229 -7.140 -3.179 1.00 96.44 109 VAL A C 1
ATOM 893 O O . VAL A 1 109 ? 6.820 -8.298 -3.231 1.00 96.44 109 VAL A O 1
ATOM 896 N N . ARG A 1 110 ? 8.153 -6.762 -2.294 1.00 93.81 110 ARG A N 1
ATOM 897 C CA . ARG A 1 110 ? 8.693 -7.671 -1.273 1.00 93.81 110 ARG A CA 1
ATOM 898 C C . ARG A 1 110 ? 7.838 -7.636 -0.009 1.00 93.81 110 ARG A C 1
ATOM 900 O O . ARG A 1 110 ? 7.252 -6.603 0.307 1.00 93.81 110 ARG A O 1
ATOM 907 N N . MET A 1 111 ? 7.809 -8.751 0.722 1.00 93.75 111 MET A N 1
ATOM 908 C CA . MET A 1 111 ? 7.243 -8.790 2.071 1.00 93.75 111 MET A CA 1
ATOM 909 C C . MET A 1 111 ? 8.034 -7.827 2.978 1.00 93.75 111 MET A C 1
ATOM 911 O O . MET A 1 111 ? 9.260 -7.944 3.022 1.00 93.75 111 MET A O 1
ATOM 915 N N . PRO A 1 112 ? 7.384 -6.879 3.676 1.00 93.88 112 PRO A N 1
ATOM 916 C CA . PRO A 1 112 ? 8.056 -6.080 4.693 1.00 93.88 112 PRO A CA 1
ATOM 917 C C . PRO A 1 112 ? 8.450 -6.942 5.896 1.00 93.88 112 PRO A C 1
ATOM 919 O O . PRO A 1 112 ? 7.662 -7.769 6.352 1.00 93.88 112 PRO A O 1
ATOM 922 N N . ASN A 1 113 ? 9.636 -6.703 6.456 1.00 89.31 113 ASN A N 1
ATOM 923 C CA . ASN A 1 113 ? 10.135 -7.458 7.615 1.00 89.31 113 ASN A CA 1
ATOM 924 C C . ASN A 1 113 ? 9.390 -7.126 8.920 1.00 89.31 113 ASN A C 1
ATOM 926 O O . ASN A 1 113 ? 9.380 -7.926 9.845 1.00 89.31 113 ASN A O 1
ATOM 930 N N . ASN A 1 114 ? 8.778 -5.946 8.999 1.00 93.25 114 ASN A N 1
ATOM 931 C CA . ASN A 1 114 ? 8.115 -5.404 10.187 1.00 93.25 114 ASN A CA 1
ATOM 932 C C . ASN A 1 114 ? 6.593 -5.268 9.999 1.00 93.25 114 ASN A C 1
ATOM 934 O O . ASN A 1 114 ? 5.974 -4.374 10.574 1.00 93.25 114 ASN A O 1
ATOM 938 N N . ALA A 1 115 ? 5.989 -6.105 9.152 1.00 95.44 115 ALA A N 1
ATOM 939 C CA . ALA A 1 115 ? 4.544 -6.103 8.956 1.00 95.44 115 ALA A CA 1
ATOM 940 C C . ALA A 1 115 ? 3.816 -6.613 10.205 1.00 95.44 115 ALA A C 1
ATOM 942 O O . ALA A 1 115 ? 4.039 -7.740 10.642 1.00 95.44 115 ALA A O 1
ATOM 943 N N . GLY A 1 116 ? 2.911 -5.797 10.749 1.00 95.44 116 GLY A N 1
ATOM 944 C CA . GLY A 1 116 ? 2.073 -6.204 11.874 1.00 95.44 116 GLY A CA 1
ATOM 945 C C . GLY A 1 116 ? 1.012 -7.246 11.494 1.00 95.44 116 GLY A C 1
ATOM 946 O O . GLY A 1 116 ? 0.651 -7.424 10.326 1.00 95.44 116 GLY A O 1
ATOM 947 N N . HIS A 1 117 ? 0.460 -7.927 12.497 1.00 96.00 117 HIS A N 1
ATOM 948 C CA . HIS A 1 117 ? -0.556 -8.969 12.321 1.00 96.00 117 HIS A CA 1
ATOM 949 C C . HIS A 1 117 ? -1.970 -8.436 12.580 1.00 96.00 117 HIS A C 1
ATOM 951 O O . HIS A 1 117 ? -2.625 -8.839 13.532 1.00 96.00 117 HIS A O 1
ATOM 957 N N . TYR A 1 118 ? -2.439 -7.525 11.723 1.00 97.06 118 TYR A N 1
ATOM 958 C CA . TYR A 1 118 ? -3.720 -6.841 11.926 1.00 97.06 118 TYR A CA 1
ATOM 959 C C . TYR A 1 118 ? -4.848 -7.332 11.018 1.00 97.06 118 TYR A C 1
ATOM 961 O O . TYR A 1 118 ? -4.653 -7.687 9.850 1.00 97.06 118 TYR A O 1
ATOM 969 N N . THR A 1 119 ? -6.055 -7.249 11.558 1.00 97.00 119 THR A N 1
ATOM 970 C CA . THR A 1 119 ? -7.353 -7.565 10.969 1.00 97.00 119 THR A CA 1
ATOM 971 C C . THR A 1 119 ? -8.273 -6.345 11.002 1.00 97.00 119 THR A C 1
ATOM 973 O O . THR A 1 119 ? -7.965 -5.306 11.584 1.00 97.00 119 THR A O 1
ATOM 976 N N . ARG A 1 120 ? -9.418 -6.434 10.325 1.00 93.31 120 ARG A N 1
ATOM 977 C CA . ARG A 1 120 ? -10.408 -5.355 10.275 1.00 93.31 120 ARG A CA 1
ATOM 978 C C . ARG A 1 120 ? -10.878 -4.938 11.673 1.00 93.31 120 ARG A C 1
ATOM 980 O O . ARG A 1 120 ? -11.171 -3.761 11.867 1.00 93.31 120 ARG A O 1
ATOM 987 N N . ASN A 1 121 ? -10.911 -5.867 12.627 1.00 94.56 121 ASN A N 1
ATOM 988 C CA . ASN A 1 121 ? -11.331 -5.592 14.000 1.00 94.56 121 ASN A CA 1
ATOM 989 C C . ASN A 1 121 ? -10.373 -4.622 14.697 1.00 94.56 121 ASN A C 1
ATOM 991 O O . ASN A 1 121 ? -10.826 -3.704 15.374 1.00 94.56 121 ASN A O 1
ATOM 995 N N . ASP A 1 122 ? -9.072 -4.739 14.430 1.00 95.38 122 ASP A N 1
ATOM 996 C CA . ASP A 1 122 ? -8.053 -3.834 14.971 1.00 95.38 122 ASP A CA 1
ATOM 997 C C . ASP A 1 122 ? -8.245 -2.390 14.484 1.00 95.38 122 ASP A C 1
ATOM 999 O O . ASP A 1 122 ? -7.828 -1.443 15.138 1.00 95.38 122 ASP A O 1
ATOM 1003 N N . LEU A 1 123 ? -8.930 -2.190 13.353 1.00 93.44 123 LEU A N 1
ATOM 1004 C CA . LEU A 1 123 ? -9.219 -0.860 12.817 1.00 93.44 123 LEU A CA 1
ATOM 1005 C C . LEU A 1 123 ? -10.434 -0.190 13.474 1.00 93.44 123 LEU A C 1
ATOM 1007 O O . LEU A 1 123 ? -10.642 1.008 13.260 1.00 93.44 123 LEU A O 1
ATOM 1011 N N . ALA A 1 124 ? -11.256 -0.920 14.237 1.00 89.38 124 ALA A N 1
ATOM 1012 C CA . ALA A 1 124 ? -12.552 -0.437 14.718 1.00 89.38 124 ALA A CA 1
ATOM 1013 C C . ALA A 1 124 ? -12.429 0.878 15.504 1.00 89.38 124 ALA A C 1
ATOM 1015 O O . ALA A 1 124 ? -13.133 1.844 15.199 1.00 89.38 124 ALA A O 1
ATOM 1016 N N . THR A 1 125 ? -11.461 0.959 16.416 1.00 85.12 125 THR A N 1
ATOM 1017 C CA . THR A 1 125 ? -11.224 2.117 17.295 1.00 85.12 125 THR A CA 1
ATOM 1018 C C . THR A 1 125 ? -10.223 3.125 16.731 1.00 85.12 125 THR A C 1
ATOM 1020 O O . THR A 1 125 ? -10.097 4.228 17.252 1.00 85.12 125 THR A O 1
ATOM 1023 N N . ILE A 1 126 ? -9.538 2.794 15.633 1.00 88.06 126 ILE A N 1
ATOM 1024 C CA . ILE A 1 126 ? -8.460 3.624 15.090 1.00 88.06 126 ILE A CA 1
ATOM 1025 C C . ILE A 1 126 ? -9.028 4.698 14.171 1.00 88.06 126 ILE A C 1
ATOM 1027 O O . ILE A 1 126 ? -9.754 4.403 13.214 1.00 88.06 126 ILE A O 1
ATOM 1031 N N . GLU A 1 127 ? -8.664 5.955 14.410 1.00 86.44 127 GLU A N 1
ATOM 1032 C CA . GLU A 1 127 ? -8.914 7.021 13.449 1.00 86.44 127 GLU A CA 1
ATOM 1033 C C . GLU A 1 127 ? -7.941 6.882 12.275 1.00 86.44 127 GLU A C 1
ATOM 1035 O O . GLU A 1 127 ? -6.772 7.257 12.343 1.00 86.44 127 GLU A O 1
ATOM 1040 N N . ILE A 1 128 ? -8.428 6.306 11.177 1.00 84.06 128 ILE A N 1
ATOM 1041 C CA . ILE A 1 128 ? -7.658 6.216 9.941 1.00 84.06 128 ILE A CA 1
ATOM 1042 C C . ILE A 1 128 ? -7.604 7.625 9.346 1.00 84.06 128 ILE A C 1
ATOM 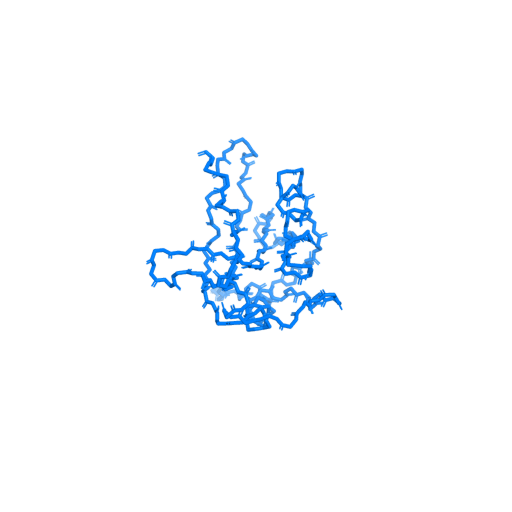1044 O O . ILE A 1 128 ? -8.664 8.153 8.982 1.00 84.06 128 ILE A O 1
ATOM 1048 N N . PRO A 1 129 ? -6.410 8.232 9.195 1.00 72.06 129 PRO A N 1
ATOM 1049 C CA . PRO A 1 129 ? -6.287 9.534 8.570 1.00 72.06 129 PRO A CA 1
ATOM 1050 C C . PRO A 1 129 ? -6.945 9.464 7.196 1.00 72.06 129 PRO A C 1
ATOM 1052 O O . PRO A 1 129 ? -6.514 8.702 6.324 1.00 72.06 129 PRO A O 1
ATOM 1055 N N . LYS A 1 130 ? -8.016 10.239 6.990 1.00 61.62 130 LYS A N 1
ATOM 1056 C CA . LYS A 1 130 ? -8.558 10.416 5.643 1.00 61.62 130 LYS A CA 1
ATOM 1057 C C . LYS A 1 130 ? -7.389 10.902 4.798 1.00 61.62 130 LYS A C 1
ATOM 1059 O O . LYS A 1 130 ? -6.693 11.831 5.214 1.00 61.62 130 LYS A O 1
ATOM 1064 N N . HIS A 1 131 ? -7.141 10.242 3.662 1.00 52.09 131 HIS A N 1
ATOM 1065 C CA . HIS A 1 131 ? -6.168 10.735 2.690 1.00 52.09 131 HIS A CA 1
ATOM 1066 C C . HIS A 1 131 ? -6.398 12.236 2.568 1.00 52.09 131 HIS A C 1
ATOM 1068 O O . HIS A 1 131 ? -7.544 12.636 2.340 1.00 52.09 131 HIS A O 1
ATOM 1074 N N . VAL A 1 132 ? -5.349 13.030 2.813 1.00 36.47 132 VAL A N 1
ATOM 1075 C CA . VAL A 1 132 ? -5.391 14.483 2.649 1.00 36.47 132 VAL A CA 1
ATOM 1076 C C . VAL A 1 132 ? -6.064 14.708 1.307 1.00 36.47 132 VAL A C 1
ATOM 1078 O O . VAL A 1 132 ? -5.526 14.290 0.278 1.00 36.47 132 VAL A O 1
ATOM 1081 N N . LYS A 1 133 ? -7.299 15.227 1.337 1.00 29.34 133 LYS A N 1
ATOM 1082 C CA . LYS A 1 133 ? -7.996 15.638 0.126 1.00 29.34 133 LYS A CA 1
ATOM 1083 C C . LYS A 1 133 ? -7.041 16.631 -0.518 1.00 29.34 133 LYS A C 1
ATOM 1085 O O . LYS A 1 133 ? -6.790 17.686 0.055 1.00 29.34 133 LYS A O 1
ATOM 1090 N N . GLY A 1 134 ? -6.415 16.217 -1.615 1.00 32.66 134 GLY A N 1
ATOM 1091 C CA . GLY A 1 134 ? -5.630 17.128 -2.431 1.00 32.66 134 GLY A CA 1
ATOM 1092 C C . GLY A 1 134 ? -6.531 18.200 -2.997 1.00 32.66 134 GLY A C 1
ATOM 1093 O O . GLY A 1 134 ? -7.733 17.922 -3.223 1.00 32.66 134 GLY A O 1
#

Organism: NCBI:txid412755

Secondary structure (DSSP, 8-state):
---------GGGGT---EE---HHHHHHHHHHHHHSTT--EEEEEE-TTT--EEEEEEEEEEETTTEEEEEEEEEEPPSSTTS--PPPEEEEESBHHHHHHHHHHHH-PPPPTT----BGGGGSS--PPP----